Protein AF-A0A5B1BE35-F1 (afdb_monomer_lite)

Structure (mmCIF, N/CA/C/O backbone):
data_AF-A0A5B1BE35-F1
#
_entry.id   AF-A0A5B1BE35-F1
#
loop_
_atom_site.group_PDB
_atom_site.id
_atom_site.type_symbol
_atom_site.label_atom_id
_atom_site.label_alt_id
_atom_site.label_comp_id
_atom_site.label_asym_id
_atom_site.label_entity_id
_atom_site.label_seq_id
_atom_site.pdbx_PDB_ins_code
_atom_site.Cartn_x
_atom_site.Cartn_y
_atom_site.Cartn_z
_atom_site.occupancy
_atom_site.B_iso_or_equiv
_atom_site.auth_seq_id
_atom_site.auth_comp_id
_atom_site.auth_asym_id
_atom_site.auth_atom_id
_atom_site.pdbx_PDB_model_num
ATOM 1 N N . MET A 1 1 ? -0.270 14.679 -0.820 1.00 59.50 1 MET A N 1
ATOM 2 C CA . MET A 1 1 ? 0.701 13.800 -1.517 1.00 59.50 1 MET A CA 1
ATOM 3 C C . MET A 1 1 ? 1.145 14.350 -2.889 1.00 59.50 1 MET A C 1
ATOM 5 O O . MET A 1 1 ? 1.460 13.577 -3.777 1.00 59.50 1 MET A O 1
ATOM 9 N N . LYS A 1 2 ? 1.236 15.679 -3.092 1.00 48.91 2 LYS A N 1
ATOM 10 C CA . LYS A 1 2 ? 1.325 16.330 -4.426 1.00 48.91 2 LYS A CA 1
ATOM 11 C C . LYS A 1 2 ? 2.570 16.023 -5.299 1.00 48.91 2 LYS A C 1
ATOM 13 O O . LYS A 1 2 ? 2.622 16.522 -6.414 1.00 48.91 2 LYS A O 1
ATOM 18 N N . GLN A 1 3 ? 3.541 15.238 -4.826 1.00 68.06 3 GLN A N 1
ATOM 19 C CA . GLN A 1 3 ? 4.735 14.825 -5.590 1.00 68.06 3 GLN A CA 1
ATOM 20 C C . GLN A 1 3 ? 4.778 13.326 -5.930 1.00 68.06 3 GLN A C 1
ATOM 22 O O . GLN A 1 3 ? 5.727 12.880 -6.564 1.00 68.06 3 GLN A O 1
ATOM 27 N N . ILE A 1 4 ? 3.780 12.544 -5.516 1.00 87.81 4 ILE A N 1
ATOM 28 C CA . ILE A 1 4 ? 3.730 11.107 -5.790 1.00 87.81 4 ILE A CA 1
ATOM 29 C C . ILE A 1 4 ? 2.948 10.878 -7.087 1.00 87.81 4 ILE A C 1
ATOM 31 O O . ILE A 1 4 ? 1.877 11.455 -7.266 1.00 87.81 4 ILE A O 1
ATOM 35 N N . SER A 1 5 ? 3.477 10.041 -7.980 1.00 91.50 5 SER A N 1
ATOM 36 C CA . SER A 1 5 ? 2.880 9.744 -9.285 1.00 91.50 5 SER A CA 1
ATOM 37 C C . SER A 1 5 ? 2.866 8.248 -9.585 1.00 91.50 5 SER A C 1
ATOM 39 O O . SER A 1 5 ? 3.682 7.489 -9.068 1.00 91.50 5 SER A O 1
ATOM 41 N N . ASP A 1 6 ? 1.955 7.844 -10.464 1.00 96.44 6 ASP A N 1
ATOM 42 C CA . ASP A 1 6 ? 1.890 6.491 -11.018 1.00 96.44 6 ASP A CA 1
ATOM 43 C C . ASP A 1 6 ? 2.774 6.328 -12.267 1.00 96.44 6 ASP A C 1
ATOM 45 O O . ASP A 1 6 ? 3.239 7.316 -12.841 1.00 96.44 6 ASP A O 1
ATOM 49 N N . ASN A 1 7 ? 2.910 5.087 -12.750 1.00 96.69 7 ASN A N 1
ATOM 50 C CA . ASN A 1 7 ? 3.682 4.694 -13.938 1.00 96.69 7 ASN A CA 1
ATOM 51 C C . ASN A 1 7 ? 5.204 4.925 -13.817 1.00 96.69 7 ASN A C 1
ATOM 53 O O . ASN A 1 7 ? 5.849 5.373 -14.764 1.00 96.69 7 ASN A O 1
ATOM 57 N N . LEU A 1 8 ? 5.786 4.633 -12.652 1.00 95.69 8 LEU A N 1
ATOM 58 C CA . LEU A 1 8 ? 7.240 4.631 -12.467 1.00 95.69 8 LEU A CA 1
ATOM 59 C C . LEU A 1 8 ? 7.815 3.304 -12.974 1.00 95.69 8 LEU A C 1
ATOM 61 O O . LEU A 1 8 ? 7.408 2.257 -12.485 1.00 95.69 8 LEU A O 1
ATOM 65 N N . THR A 1 9 ? 8.746 3.322 -13.926 1.00 96.75 9 THR A N 1
ATOM 66 C CA . THR A 1 9 ? 9.328 2.090 -14.487 1.00 96.75 9 THR A CA 1
ATOM 67 C C . THR A 1 9 ? 10.739 1.852 -13.966 1.00 96.75 9 THR A C 1
ATOM 69 O O . THR A 1 9 ? 11.574 2.756 -14.001 1.00 96.75 9 THR A O 1
ATOM 72 N N . PHE A 1 10 ? 11.005 0.619 -13.542 1.00 96.44 10 PHE A N 1
ATOM 73 C CA . PHE A 1 10 ? 12.309 0.149 -13.078 1.00 96.44 10 PHE A CA 1
ATOM 74 C C . PHE A 1 10 ? 12.711 -1.090 -13.880 1.00 96.44 10 PHE A C 1
ATOM 76 O O . PHE A 1 10 ? 11.844 -1.872 -14.264 1.00 96.44 10 PHE A O 1
ATOM 83 N N . GLU A 1 11 ? 14.004 -1.247 -14.154 1.00 97.56 11 GLU A N 1
ATOM 84 C CA . GLU A 1 11 ? 14.571 -2.361 -14.926 1.00 97.56 11 GLU A CA 1
ATOM 85 C C . GLU A 1 11 ? 15.596 -3.103 -14.060 1.00 97.56 11 GLU A C 1
ATOM 87 O O . GLU A 1 11 ? 16.425 -2.458 -13.409 1.00 97.56 11 GLU A O 1
ATOM 92 N N . ASP A 1 12 ? 15.535 -4.435 -14.045 1.00 95.56 12 ASP A N 1
ATOM 93 C CA . ASP A 1 12 ? 16.553 -5.286 -13.433 1.00 95.56 12 ASP A CA 1
ATOM 94 C C . ASP A 1 12 ? 17.849 -5.191 -14.264 1.00 95.56 12 ASP A C 1
ATOM 96 O O . ASP A 1 12 ? 17.845 -5.470 -15.472 1.00 95.56 12 ASP A O 1
ATOM 100 N N . PRO A 1 13 ? 18.983 -4.813 -13.645 1.00 91.12 13 PRO A N 1
ATOM 101 C CA . PRO A 1 13 ? 20.246 -4.625 -14.353 1.00 91.12 13 PRO A CA 1
ATOM 102 C C . PRO A 1 13 ? 20.830 -5.912 -14.964 1.00 91.12 13 PRO A C 1
ATOM 104 O O . PRO A 1 13 ? 21.708 -5.821 -15.825 1.00 91.12 13 PRO A O 1
ATOM 107 N N . ASN A 1 14 ? 20.388 -7.097 -14.535 1.00 93.19 14 ASN A N 1
ATOM 108 C CA . ASN A 1 14 ? 20.962 -8.387 -14.919 1.00 93.19 14 ASN A CA 1
ATOM 109 C C . ASN A 1 14 ? 20.208 -9.063 -16.069 1.00 93.19 14 ASN A C 1
ATOM 111 O O . ASN A 1 14 ? 20.839 -9.599 -16.982 1.00 93.19 14 ASN A O 1
ATOM 115 N N . ASN A 1 15 ? 18.873 -9.067 -16.028 1.00 92.69 15 ASN A N 1
ATOM 116 C CA . ASN A 1 15 ? 18.031 -9.819 -16.970 1.00 92.69 15 ASN A CA 1
ATOM 117 C C . ASN A 1 15 ? 17.113 -8.927 -17.835 1.00 92.69 15 ASN A C 1
ATOM 119 O O . ASN A 1 15 ? 16.493 -9.439 -18.767 1.00 92.69 15 ASN A O 1
ATOM 123 N N . ARG A 1 16 ? 17.096 -7.603 -17.597 1.00 90.69 16 ARG A N 1
ATOM 124 C CA . ARG A 1 16 ? 16.248 -6.599 -18.273 1.00 90.69 16 ARG A CA 1
ATOM 125 C C . ARG A 1 16 ? 14.742 -6.756 -18.041 1.00 90.69 16 ARG A C 1
ATOM 127 O O . ARG A 1 16 ? 13.960 -6.160 -18.789 1.00 90.69 16 ARG A O 1
ATOM 134 N N . GLU A 1 17 ? 14.332 -7.528 -17.036 1.00 94.94 17 GLU A N 1
ATOM 135 C CA . GLU A 1 17 ? 12.947 -7.538 -16.561 1.00 94.94 17 GLU A CA 1
ATOM 136 C C . GLU A 1 17 ? 12.556 -6.139 -16.098 1.00 94.94 17 GLU A C 1
ATOM 138 O O . GLU A 1 17 ? 13.385 -5.370 -15.604 1.00 94.94 17 GLU A O 1
ATOM 143 N N . LYS A 1 18 ? 11.288 -5.780 -16.288 1.00 96.44 18 LYS A N 1
ATOM 144 C CA . LYS A 1 18 ? 10.790 -4.458 -15.921 1.00 96.44 18 LYS A CA 1
ATOM 145 C C . LYS A 1 18 ? 9.603 -4.571 -15.001 1.00 96.44 18 LYS A C 1
ATOM 147 O O . LYS A 1 18 ? 8.800 -5.487 -15.102 1.00 96.44 18 LYS A O 1
ATOM 152 N N . VAL A 1 19 ? 9.458 -3.573 -14.144 1.00 96.94 19 VAL A N 1
ATOM 153 C CA . VAL A 1 19 ? 8.262 -3.394 -13.330 1.00 96.94 19 VAL A CA 1
ATOM 154 C C . VAL A 1 19 ? 7.781 -1.960 -13.454 1.00 96.94 19 VAL A C 1
ATOM 156 O O . VAL A 1 19 ? 8.556 -1.006 -13.346 1.00 96.94 19 VAL A O 1
ATOM 159 N N . THR A 1 20 ? 6.486 -1.805 -13.706 1.00 97.56 20 THR A N 1
ATOM 160 C CA . THR A 1 20 ? 5.798 -0.522 -13.588 1.00 97.56 20 THR A CA 1
ATOM 161 C C . THR A 1 20 ? 5.164 -0.445 -12.213 1.00 97.56 20 THR A C 1
ATOM 163 O O . THR A 1 20 ? 4.340 -1.284 -11.876 1.00 97.56 20 THR A O 1
ATOM 166 N N . PHE A 1 21 ? 5.512 0.575 -11.433 1.00 97.56 21 PHE A N 1
ATOM 167 C CA . PHE A 1 21 ? 4.966 0.830 -10.110 1.00 97.56 21 PHE A CA 1
ATOM 168 C C . PHE A 1 21 ? 4.063 2.066 -10.112 1.00 97.56 21 PHE A C 1
ATOM 170 O O . PHE A 1 21 ? 4.469 3.187 -10.439 1.00 97.56 21 PHE A O 1
ATOM 177 N N . ASN A 1 22 ? 2.814 1.859 -9.718 1.00 97.44 22 ASN A N 1
ATOM 178 C CA . ASN A 1 22 ? 1.797 2.881 -9.538 1.00 97.44 22 ASN A CA 1
ATOM 179 C C . ASN A 1 22 ? 1.810 3.349 -8.077 1.00 97.44 22 ASN A C 1
ATOM 181 O O . ASN A 1 22 ? 0.953 2.980 -7.275 1.00 97.44 22 ASN A O 1
ATOM 185 N N . LYS A 1 23 ? 2.829 4.145 -7.719 1.00 96.44 23 LYS A N 1
ATOM 186 C CA . LYS A 1 23 ? 3.084 4.573 -6.334 1.00 96.44 23 LYS A CA 1
ATOM 187 C C . LYS A 1 23 ? 1.910 5.324 -5.709 1.00 96.44 23 LYS A C 1
ATOM 189 O O . LYS A 1 23 ? 1.634 5.131 -4.527 1.00 96.44 23 LYS A O 1
ATOM 194 N N . TYR A 1 24 ? 1.260 6.208 -6.465 1.00 96.69 24 TYR A N 1
ATOM 195 C CA . TYR A 1 24 ? 0.121 6.967 -5.951 1.00 96.69 24 TYR A CA 1
ATOM 196 C C . TYR A 1 24 ? -1.042 6.024 -5.649 1.00 96.69 24 TYR A C 1
ATOM 198 O O . TYR A 1 24 ? -1.588 6.067 -4.551 1.00 96.69 24 TYR A O 1
ATOM 206 N N . THR A 1 25 ? -1.344 5.120 -6.582 1.00 97.62 25 THR A N 1
ATOM 207 C CA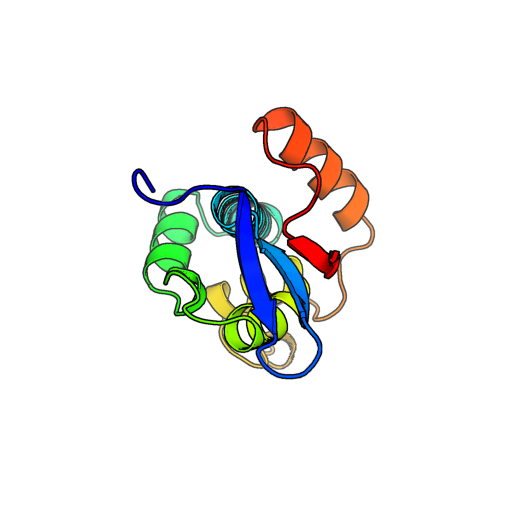 . THR A 1 25 ? -2.362 4.081 -6.400 1.00 97.62 25 THR A CA 1
ATOM 208 C C . THR A 1 25 ? -2.062 3.202 -5.184 1.00 97.62 25 THR A C 1
ATOM 210 O O . THR A 1 25 ? -2.927 3.058 -4.326 1.00 97.62 25 THR A O 1
ATOM 213 N N . PHE A 1 26 ? -0.831 2.701 -5.055 1.00 97.94 26 PHE A N 1
ATOM 214 C CA . PHE A 1 26 ? -0.394 1.888 -3.917 1.00 97.94 26 PHE A CA 1
ATOM 215 C C . PHE A 1 26 ? -0.637 2.599 -2.579 1.00 97.94 26 PHE A C 1
ATOM 217 O O . PHE A 1 26 ? -1.304 2.061 -1.701 1.00 97.94 26 PHE A O 1
ATOM 224 N N . LEU A 1 27 ? -0.163 3.842 -2.427 1.00 97.56 27 LEU A N 1
ATOM 225 C CA . LEU A 1 27 ? -0.328 4.593 -1.177 1.00 97.56 27 LEU A CA 1
ATOM 226 C C . LEU A 1 27 ? -1.792 4.932 -0.864 1.00 97.56 27 LEU A C 1
ATOM 228 O O . LEU A 1 27 ? -2.177 4.950 0.304 1.00 97.56 27 LEU A O 1
ATOM 232 N N . GLU A 1 28 ? -2.618 5.191 -1.878 1.00 97.81 28 GLU A N 1
ATOM 233 C CA . GLU A 1 28 ? -4.053 5.405 -1.679 1.00 97.81 28 GLU A CA 1
ATOM 234 C C . GLU A 1 28 ? -4.767 4.123 -1.234 1.00 97.81 28 GLU A C 1
ATOM 236 O O . GLU A 1 28 ? -5.628 4.199 -0.359 1.00 97.81 28 GLU A O 1
ATOM 241 N N . ILE A 1 29 ? -4.388 2.954 -1.765 1.00 98.19 29 ILE A N 1
ATOM 242 C CA . ILE A 1 29 ? -4.918 1.665 -1.297 1.00 98.19 29 ILE A CA 1
ATOM 243 C C . ILE A 1 29 ? -4.496 1.423 0.154 1.00 98.19 29 ILE A C 1
ATOM 245 O O . ILE A 1 29 ? -5.363 1.116 0.970 1.00 98.19 29 ILE A O 1
ATOM 249 N N . LEU A 1 30 ? -3.228 1.674 0.519 1.00 98.38 30 LEU A N 1
ATOM 250 C CA . LEU A 1 30 ? -2.793 1.563 1.918 1.00 98.38 30 LEU A CA 1
ATOM 251 C C . LEU A 1 30 ? -3.648 2.435 2.847 1.00 98.38 30 LEU A C 1
ATOM 253 O O . LEU A 1 30 ? -4.131 1.992 3.888 1.00 98.38 30 LEU A O 1
ATOM 257 N N . LYS A 1 31 ? -3.891 3.685 2.439 1.00 98.31 31 LYS A N 1
ATOM 258 C CA . LYS A 1 31 ? -4.727 4.626 3.195 1.00 98.31 31 LYS A CA 1
ATOM 259 C C . LYS A 1 31 ? -6.151 4.101 3.338 1.00 98.31 31 LYS A C 1
ATOM 261 O O . LYS A 1 31 ? -6.716 4.152 4.427 1.00 98.31 31 LYS A O 1
ATOM 266 N N . GLY A 1 32 ? -6.720 3.595 2.245 1.00 98.06 32 GLY A N 1
ATOM 267 C CA . GLY A 1 32 ? -8.034 2.968 2.228 1.00 98.06 32 GLY A CA 1
ATOM 268 C C . GLY A 1 32 ? -8.126 1.804 3.210 1.00 98.06 32 GLY A C 1
ATOM 269 O O . GLY A 1 32 ? -9.067 1.762 3.995 1.00 98.06 32 GLY A O 1
ATOM 270 N N . CYS A 1 33 ? -7.141 0.907 3.208 1.00 98.25 33 CYS A N 1
ATOM 271 C CA . CYS A 1 33 ? -7.096 -0.253 4.092 1.00 98.25 33 CYS A CA 1
ATOM 272 C C . CYS A 1 33 ? -7.031 0.156 5.563 1.00 98.25 33 CYS A C 1
ATOM 274 O O . CYS A 1 33 ? -7.770 -0.390 6.379 1.00 98.25 33 CYS A O 1
ATOM 276 N N . ILE A 1 34 ? -6.183 1.135 5.904 1.00 98.38 34 ILE A N 1
ATOM 277 C CA . ILE A 1 34 ? -6.090 1.647 7.276 1.00 98.38 34 ILE A CA 1
ATOM 278 C C . ILE A 1 34 ? -7.457 2.170 7.736 1.00 98.38 34 ILE A C 1
ATOM 280 O O . ILE A 1 34 ? -7.917 1.797 8.808 1.00 98.38 34 ILE A O 1
ATOM 284 N N . ILE A 1 35 ? -8.135 2.978 6.923 1.00 98.19 35 ILE A N 1
ATOM 285 C CA . ILE A 1 35 ? -9.444 3.550 7.282 1.00 98.19 35 ILE A CA 1
ATOM 286 C C . ILE A 1 35 ? -10.542 2.474 7.336 1.00 98.19 35 ILE A C 1
ATOM 288 O O . ILE A 1 35 ? -11.458 2.565 8.144 1.00 98.19 35 ILE A O 1
ATOM 292 N N . ASN A 1 36 ? -10.492 1.474 6.453 1.00 97.50 36 ASN A N 1
ATOM 293 C CA . ASN A 1 36 ? -11.558 0.479 6.324 1.00 97.50 36 ASN A CA 1
ATOM 294 C C . ASN A 1 36 ? -11.494 -0.620 7.389 1.00 97.50 36 ASN A C 1
ATOM 296 O O . ASN A 1 36 ? -12.533 -1.087 7.844 1.00 97.50 36 ASN A O 1
ATOM 300 N N . TYR A 1 37 ? -10.287 -1.048 7.763 1.00 96.62 37 TYR A N 1
ATOM 301 C CA . TYR A 1 37 ? -10.076 -2.199 8.646 1.00 96.62 37 TYR A CA 1
ATOM 302 C C . TYR A 1 37 ? -9.595 -1.812 10.046 1.00 96.62 37 TYR A C 1
ATOM 304 O O . TYR A 1 37 ? -9.325 -2.686 10.864 1.00 96.62 37 TYR A O 1
ATOM 312 N N . THR A 1 38 ? -9.476 -0.518 10.342 1.00 95.56 38 THR A N 1
ATOM 313 C CA . THR A 1 38 ? -9.086 -0.031 11.668 1.00 95.56 38 THR A CA 1
ATOM 314 C C . THR A 1 38 ? -9.993 1.108 12.117 1.00 95.56 38 THR A C 1
ATOM 316 O O . THR A 1 38 ? -10.741 1.663 11.321 1.00 95.56 38 THR A O 1
ATOM 319 N N . ASP A 1 39 ? -9.891 1.499 13.387 1.00 94.50 39 ASP A N 1
ATOM 320 C CA . ASP A 1 39 ? -10.636 2.640 13.937 1.00 94.50 39 ASP A CA 1
ATOM 321 C C . ASP A 1 39 ? -9.985 4.006 13.627 1.00 94.50 39 ASP A C 1
ATOM 323 O O . ASP A 1 39 ? -10.382 5.019 14.201 1.00 94.50 39 ASP A O 1
ATOM 327 N N . LYS A 1 40 ? -8.955 4.040 12.767 1.00 96.81 40 LYS A N 1
ATOM 328 C CA . LYS A 1 40 ? -8.203 5.260 12.449 1.00 96.81 40 LYS A CA 1
ATOM 329 C C . LYS A 1 40 ? -8.940 6.129 11.443 1.00 96.81 40 LYS A C 1
ATOM 331 O O . LYS A 1 40 ? -9.473 5.640 10.445 1.00 96.81 40 LYS A O 1
ATOM 336 N N . ASP A 1 41 ? -8.898 7.435 11.666 1.00 97.81 41 ASP A N 1
ATOM 337 C CA . ASP A 1 41 ? -9.469 8.394 10.733 1.00 97.81 41 ASP A CA 1
ATOM 338 C C . ASP A 1 41 ? -8.547 8.690 9.533 1.00 97.81 41 ASP A C 1
ATOM 340 O O . ASP A 1 41 ? -7.430 8.182 9.394 1.00 97.81 41 ASP A O 1
ATOM 344 N N . ILE A 1 42 ? -9.042 9.523 8.614 1.00 96.69 42 ILE A N 1
ATOM 345 C CA . ILE A 1 42 ? -8.305 9.898 7.404 1.00 96.69 42 ILE A CA 1
ATOM 346 C C . ILE A 1 42 ? -7.004 10.659 7.700 1.00 96.69 42 ILE A C 1
ATOM 348 O O . ILE A 1 42 ? -6.032 10.496 6.962 1.00 96.69 42 ILE A O 1
ATOM 352 N N . PHE A 1 43 ? -6.968 11.483 8.748 1.00 97.31 43 PHE A N 1
ATOM 353 C CA . PHE A 1 43 ? -5.791 12.270 9.104 1.00 97.31 43 PHE A CA 1
ATOM 354 C C . PHE A 1 43 ? -4.720 11.379 9.728 1.00 97.31 43 PHE A C 1
ATOM 356 O O . PHE A 1 43 ? -3.561 11.458 9.320 1.00 97.31 43 PHE A O 1
ATOM 363 N N . GLU A 1 44 ? -5.117 10.480 10.630 1.00 98.12 44 GLU A N 1
ATOM 364 C CA . GLU A 1 44 ? -4.233 9.476 11.222 1.00 98.12 44 GLU A CA 1
ATOM 365 C C . GLU A 1 44 ? -3.644 8.556 10.147 1.00 98.12 44 GLU A C 1
ATOM 367 O O . GLU A 1 44 ? -2.431 8.339 10.105 1.00 98.12 44 GLU A O 1
ATOM 372 N N . ALA A 1 45 ? -4.476 8.055 9.227 1.00 98.12 45 ALA A N 1
ATOM 373 C CA . ALA A 1 45 ? -4.023 7.203 8.129 1.00 98.12 45 ALA A CA 1
ATOM 374 C C . ALA A 1 45 ? -3.018 7.925 7.217 1.00 98.12 45 ALA A C 1
ATOM 376 O O . ALA A 1 45 ? -1.987 7.362 6.843 1.00 98.12 45 ALA A O 1
ATOM 377 N N . GLU A 1 46 ? -3.284 9.189 6.874 1.00 96.81 46 GLU A N 1
ATOM 378 C CA . GLU A 1 46 ? -2.351 9.989 6.085 1.00 96.81 46 GLU A CA 1
ATOM 379 C C . GLU A 1 46 ? -1.020 10.235 6.798 1.00 96.81 46 GLU A C 1
ATOM 381 O O . GLU A 1 46 ? 0.028 10.222 6.147 1.00 96.81 46 GLU A O 1
ATOM 386 N N . GLU A 1 47 ? -1.046 10.517 8.099 1.00 97.69 47 GLU A N 1
ATOM 387 C CA . GLU A 1 47 ? 0.159 10.757 8.890 1.00 97.69 47 GLU A CA 1
ATOM 388 C C . GLU A 1 47 ? 1.012 9.491 9.002 1.00 97.69 47 GLU A C 1
ATOM 390 O O . GLU A 1 47 ? 2.213 9.531 8.729 1.00 97.69 47 GLU A O 1
ATOM 395 N N . LEU A 1 48 ? 0.386 8.352 9.300 1.00 98.19 48 LEU A N 1
ATOM 396 C CA . LEU A 1 48 ? 1.063 7.059 9.365 1.00 98.19 48 LEU A CA 1
ATOM 397 C C . LEU A 1 48 ? 1.738 6.699 8.044 1.00 98.19 48 LEU A C 1
ATOM 399 O O . LEU A 1 48 ? 2.898 6.290 8.033 1.00 98.19 48 LEU A O 1
ATOM 403 N N . ILE A 1 49 ? 1.049 6.913 6.921 1.00 97.25 49 ILE A N 1
ATOM 404 C CA . ILE A 1 49 ? 1.629 6.666 5.602 1.00 97.25 49 ILE A CA 1
ATOM 405 C C . ILE A 1 49 ? 2.811 7.588 5.349 1.00 97.25 49 ILE A C 1
ATOM 407 O O . ILE A 1 49 ? 3.861 7.090 4.958 1.00 97.25 49 ILE A O 1
ATOM 411 N N . LYS A 1 50 ? 2.682 8.898 5.598 1.00 95.75 50 LYS A N 1
ATOM 412 C CA . LYS A 1 50 ? 3.773 9.872 5.398 1.00 95.75 50 LYS A CA 1
ATOM 413 C C . LYS A 1 50 ? 5.010 9.548 6.239 1.00 95.75 50 LYS A C 1
ATOM 415 O O . LYS A 1 50 ? 6.122 9.796 5.781 1.00 95.75 50 LYS A O 1
ATOM 420 N N . ASN A 1 51 ? 4.811 8.989 7.430 1.00 96.31 51 ASN A N 1
ATOM 421 C CA . ASN A 1 51 ? 5.882 8.604 8.348 1.00 96.31 51 ASN A CA 1
ATOM 422 C C . ASN A 1 51 ? 6.428 7.188 8.091 1.00 96.31 51 ASN A C 1
ATOM 424 O O . ASN A 1 51 ? 7.448 6.811 8.668 1.00 96.31 51 ASN A O 1
ATOM 428 N N . SER A 1 52 ? 5.783 6.398 7.228 1.00 95.31 52 SER A N 1
ATOM 429 C CA . SER A 1 52 ? 6.245 5.057 6.869 1.00 95.31 52 SER A CA 1
ATOM 430 C C . SER A 1 52 ? 7.424 5.099 5.894 1.00 95.31 52 SER A C 1
ATOM 432 O O . SER A 1 52 ? 7.525 5.977 5.032 1.00 95.31 52 SER A O 1
ATOM 434 N N . TYR A 1 53 ? 8.291 4.086 5.950 1.00 92.25 53 TYR A N 1
ATOM 435 C CA . TYR A 1 53 ? 9.357 3.923 4.955 1.00 92.25 53 TYR A CA 1
ATOM 436 C C . TYR A 1 53 ? 8.787 3.714 3.538 1.00 92.25 53 TYR A C 1
ATOM 438 O O . TYR A 1 53 ? 9.400 4.128 2.551 1.00 92.25 53 TYR A O 1
ATOM 446 N N . LEU A 1 54 ? 7.568 3.168 3.449 1.00 94.75 54 LEU A N 1
ATOM 447 C CA . LEU A 1 54 ? 6.809 2.995 2.216 1.00 94.75 54 LEU A CA 1
ATOM 448 C C . LEU A 1 54 ? 6.372 4.319 1.587 1.00 94.75 54 LEU A C 1
ATOM 450 O O . LEU A 1 54 ? 5.918 4.294 0.451 1.00 94.75 54 LEU A O 1
ATOM 454 N N . PHE A 1 55 ? 6.532 5.481 2.226 1.00 94.62 55 PHE A N 1
ATOM 455 C CA . PHE A 1 55 ? 6.269 6.768 1.572 1.00 94.62 55 PHE A CA 1
ATOM 456 C C . PHE A 1 55 ? 7.332 7.139 0.533 1.00 94.62 55 PHE A C 1
ATOM 458 O O . PHE A 1 55 ? 7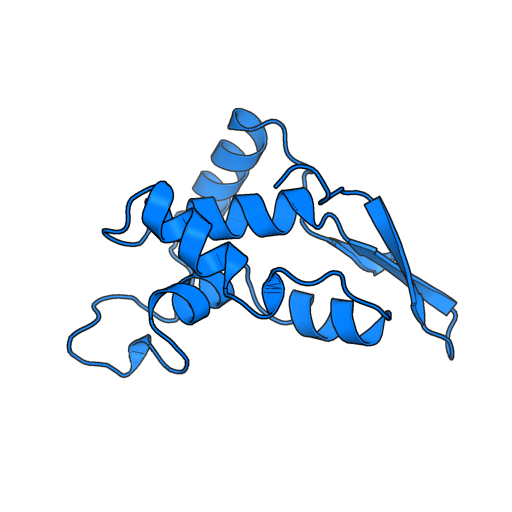.031 7.773 -0.481 1.00 94.62 55 PHE A O 1
ATOM 465 N N . SER A 1 56 ? 8.578 6.729 0.773 1.00 92.00 56 SER A N 1
ATOM 466 C CA . SER A 1 56 ? 9.722 7.106 -0.056 1.00 92.00 56 SER A CA 1
ATOM 467 C C . SER A 1 56 ? 9.606 6.536 -1.470 1.00 92.00 56 SER A C 1
ATOM 469 O O . SER A 1 56 ? 9.051 5.452 -1.687 1.00 92.00 56 SER A O 1
ATOM 471 N N . LEU A 1 57 ? 10.128 7.268 -2.456 1.00 90.62 57 LEU A N 1
ATOM 472 C CA . LEU A 1 57 ? 10.221 6.752 -3.820 1.00 90.62 57 LEU A CA 1
ATOM 473 C C . LEU A 1 57 ? 11.231 5.591 -3.865 1.00 90.62 57 LEU A C 1
ATOM 475 O O . LEU A 1 57 ? 12.340 5.758 -3.345 1.00 90.62 57 LEU A O 1
ATOM 479 N N . PRO A 1 58 ? 10.875 4.445 -4.477 1.00 93.12 58 PRO A N 1
ATOM 480 C CA . PRO A 1 58 ? 11.845 3.389 -4.735 1.00 93.12 58 PRO A CA 1
ATOM 481 C C . PRO A 1 58 ? 12.934 3.906 -5.679 1.00 93.12 58 PRO A C 1
ATOM 483 O O . PRO A 1 58 ? 12.681 4.769 -6.52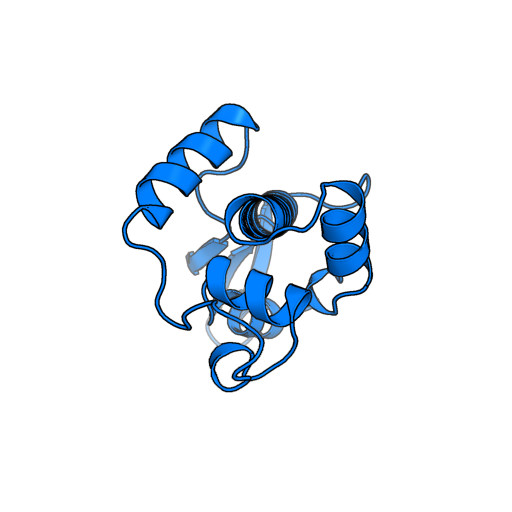5 1.00 93.12 58 PRO A O 1
ATOM 486 N N . LYS A 1 59 ? 14.157 3.406 -5.509 1.00 93.62 59 LYS A N 1
ATOM 487 C CA . LYS A 1 59 ? 15.338 3.831 -6.273 1.00 93.62 59 LYS A CA 1
ATOM 488 C C . LYS A 1 59 ? 15.772 2.785 -7.294 1.00 93.62 59 LYS A C 1
ATOM 490 O O . LYS A 1 59 ? 16.568 3.102 -8.173 1.00 93.62 59 LYS A O 1
ATOM 495 N N . SER A 1 60 ? 15.273 1.560 -7.171 1.00 95.75 60 SER A N 1
ATOM 496 C CA . SER A 1 60 ? 15.700 0.404 -7.954 1.00 95.75 60 SER A CA 1
ATOM 497 C C . SER A 1 60 ? 14.560 -0.592 -8.180 1.00 95.75 60 SER A C 1
ATOM 499 O O . SER A 1 60 ? 13.513 -0.507 -7.539 1.00 95.75 60 SER A O 1
ATOM 501 N N . TYR A 1 61 ? 14.786 -1.539 -9.093 1.00 96.06 61 TYR A N 1
ATOM 502 C CA . TYR A 1 61 ? 13.914 -2.696 -9.302 1.00 96.06 61 TYR A CA 1
ATOM 503 C C . TYR A 1 61 ? 13.745 -3.509 -8.010 1.00 96.06 61 TYR A C 1
ATOM 505 O O . TYR A 1 61 ? 12.616 -3.780 -7.609 1.00 96.06 61 TYR A O 1
ATOM 513 N N . ASP A 1 62 ? 14.845 -3.782 -7.300 1.00 95.38 62 ASP A N 1
ATOM 514 C CA . ASP A 1 62 ? 14.842 -4.542 -6.043 1.00 95.38 62 ASP A CA 1
ATOM 515 C C . ASP A 1 62 ? 14.000 -3.873 -4.948 1.00 95.38 62 ASP A C 1
ATOM 517 O O . ASP A 1 62 ? 13.287 -4.557 -4.214 1.00 95.38 62 ASP A O 1
ATOM 521 N N . ASP A 1 63 ? 14.011 -2.535 -4.866 1.00 95.56 63 ASP A N 1
ATOM 522 C CA . ASP A 1 63 ? 13.134 -1.811 -3.936 1.00 95.56 63 ASP A CA 1
ATOM 523 C C . ASP A 1 63 ? 11.654 -2.065 -4.255 1.00 95.56 63 ASP A C 1
ATOM 525 O O . ASP A 1 63 ? 10.838 -2.219 -3.347 1.00 95.56 63 ASP A O 1
ATOM 529 N N . VAL A 1 64 ? 11.286 -2.101 -5.541 1.00 96.00 64 VAL A N 1
ATOM 530 C CA . VAL A 1 64 ? 9.905 -2.384 -5.956 1.00 96.00 64 VAL A CA 1
ATOM 531 C C . VAL A 1 64 ? 9.551 -3.838 -5.672 1.00 96.00 64 VAL A C 1
ATOM 533 O O . VAL A 1 64 ? 8.474 -4.088 -5.139 1.00 96.00 64 VAL A O 1
ATOM 536 N N . VAL A 1 65 ? 10.446 -4.789 -5.945 1.00 94.69 65 VAL A N 1
ATOM 537 C CA . VAL A 1 65 ? 10.241 -6.205 -5.599 1.00 94.69 65 VAL A CA 1
ATOM 538 C C . VAL A 1 65 ? 10.007 -6.361 -4.096 1.00 94.69 65 VAL A C 1
ATOM 540 O O . VAL A 1 65 ? 9.045 -7.008 -3.692 1.00 94.69 65 VAL A O 1
ATOM 543 N N . PHE A 1 66 ? 10.812 -5.701 -3.259 1.00 94.62 66 PHE A N 1
ATOM 544 C CA . PHE A 1 66 ? 10.635 -5.718 -1.806 1.00 94.62 66 PHE A CA 1
ATOM 545 C C . PHE A 1 66 ? 9.274 -5.155 -1.375 1.00 94.62 66 PHE A C 1
ATOM 547 O O . PHE A 1 66 ? 8.577 -5.764 -0.568 1.00 94.62 66 PHE A O 1
ATOM 554 N N . ILE A 1 67 ? 8.872 -4.006 -1.928 1.00 95.06 67 ILE A N 1
ATOM 555 C CA . ILE A 1 67 ? 7.586 -3.370 -1.606 1.00 95.06 67 ILE A CA 1
ATOM 556 C C . ILE A 1 67 ? 6.406 -4.236 -2.067 1.00 95.06 67 ILE A C 1
ATOM 558 O O . ILE A 1 67 ? 5.391 -4.303 -1.382 1.00 95.06 67 ILE A O 1
ATOM 562 N N . THR A 1 68 ? 6.517 -4.880 -3.225 1.00 92.56 68 THR A N 1
ATOM 563 C CA . THR A 1 68 ? 5.411 -5.608 -3.872 1.00 92.56 68 THR A CA 1
ATOM 564 C C . THR A 1 68 ? 5.316 -7.077 -3.465 1.00 92.56 68 THR A C 1
ATOM 566 O O . THR A 1 68 ? 4.351 -7.744 -3.828 1.00 92.56 68 THR A O 1
ATOM 569 N N . HIS A 1 69 ? 6.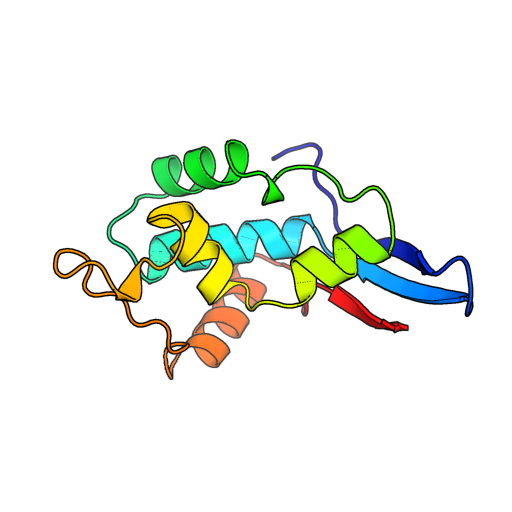281 -7.571 -2.684 1.00 92.94 69 HIS A N 1
ATOM 570 C CA . HIS A 1 69 ? 6.293 -8.930 -2.139 1.00 92.94 69 HIS A CA 1
ATOM 571 C C . HIS A 1 69 ? 5.126 -9.207 -1.178 1.00 92.94 69 HIS A C 1
ATOM 573 O O . HIS A 1 69 ? 4.729 -10.355 -1.004 1.00 92.94 69 HIS A O 1
ATOM 579 N N . GLU A 1 70 ? 4.591 -8.168 -0.541 1.00 93.75 70 GLU A N 1
ATOM 580 C CA . GLU A 1 70 ? 3.533 -8.280 0.456 1.00 93.75 70 GLU A CA 1
ATOM 581 C C . GLU A 1 70 ? 2.287 -7.500 0.019 1.00 93.75 70 GLU A C 1
ATOM 583 O O . GLU A 1 70 ? 2.378 -6.490 -0.686 1.00 93.75 70 GLU A O 1
ATOM 588 N N . HIS A 1 71 ? 1.115 -7.973 0.441 1.00 94.69 71 HIS A N 1
ATOM 589 C CA . HIS A 1 71 ? -0.158 -7.372 0.065 1.00 94.69 71 HIS A CA 1
ATOM 590 C C . HIS A 1 71 ? -0.344 -5.997 0.723 1.00 94.69 71 HIS A C 1
ATOM 592 O O . HIS A 1 71 ? 0.002 -5.779 1.886 1.00 94.69 71 HIS A O 1
ATOM 598 N N . GLU A 1 72 ? -0.994 -5.068 0.023 1.00 97.31 72 GLU A N 1
ATOM 599 C CA . GLU A 1 72 ? -1.366 -3.751 0.542 1.00 97.31 72 GLU A CA 1
ATOM 600 C C . GLU A 1 72 ? -2.127 -3.822 1.874 1.00 97.31 72 GLU A C 1
ATOM 602 O O . GLU A 1 72 ? -1.878 -2.998 2.755 1.00 97.31 72 GLU A O 1
ATOM 607 N N . TYR A 1 73 ? -3.014 -4.807 2.070 1.00 97.94 73 TYR A N 1
ATOM 608 C CA . TYR A 1 73 ? -3.671 -5.032 3.363 1.00 97.94 73 TYR A CA 1
ATOM 609 C C . TYR A 1 73 ? -2.647 -5.218 4.492 1.00 97.94 73 TYR A C 1
ATOM 611 O O . TYR A 1 73 ? -2.692 -4.518 5.505 1.00 97.94 73 TYR A O 1
ATOM 619 N N . HIS A 1 74 ? -1.681 -6.111 4.296 1.00 97.12 74 HIS A N 1
ATOM 620 C CA . HIS A 1 74 ? -0.657 -6.407 5.288 1.00 97.12 74 HIS A CA 1
ATOM 621 C C . HIS A 1 74 ? 0.230 -5.206 5.573 1.00 97.12 74 HIS A C 1
ATOM 623 O O . HIS A 1 74 ? 0.417 -4.856 6.741 1.00 97.12 74 HIS A O 1
ATOM 629 N N . TRP A 1 75 ? 0.703 -4.520 4.531 1.00 97.62 75 TRP A N 1
ATOM 630 C CA . TRP A 1 75 ? 1.479 -3.297 4.712 1.00 97.62 75 TRP A CA 1
ATOM 631 C C . TRP A 1 75 ? 0.725 -2.234 5.494 1.00 97.62 75 TRP A C 1
ATOM 633 O O . TRP A 1 75 ? 1.297 -1.571 6.357 1.00 97.62 75 TRP A O 1
ATOM 643 N N . SER A 1 76 ? -0.573 -2.108 5.242 1.00 98.12 76 SER A N 1
ATOM 644 C CA . SER A 1 76 ? -1.436 -1.170 5.956 1.00 98.12 76 SER A CA 1
ATOM 645 C C . SER A 1 76 ? -1.502 -1.482 7.444 1.00 98.12 76 SER A C 1
ATOM 647 O O . SER A 1 76 ? -1.405 -0.575 8.268 1.00 98.12 76 SER A O 1
ATOM 649 N N . MET A 1 77 ? -1.620 -2.761 7.802 1.00 98.06 77 MET A N 1
ATOM 650 C CA . MET A 1 77 ? -1.673 -3.176 9.201 1.00 98.06 77 MET A CA 1
ATOM 651 C C . MET A 1 77 ? -0.310 -3.058 9.894 1.00 98.06 77 MET A C 1
ATOM 653 O O . MET A 1 77 ? -0.255 -2.603 11.037 1.00 98.06 77 MET A O 1
ATOM 657 N N . VAL A 1 78 ? 0.794 -3.351 9.196 1.00 97.31 78 VAL A N 1
ATOM 658 C CA . VAL A 1 78 ? 2.158 -3.102 9.698 1.00 97.31 78 VAL A CA 1
ATOM 659 C C . VAL A 1 78 ? 2.386 -1.611 9.946 1.00 97.31 78 VAL A C 1
ATOM 661 O O . VAL A 1 78 ? 2.902 -1.233 10.994 1.00 97.31 78 VAL A O 1
ATOM 664 N N . ILE A 1 79 ? 1.944 -0.738 9.039 1.00 97.56 79 ILE A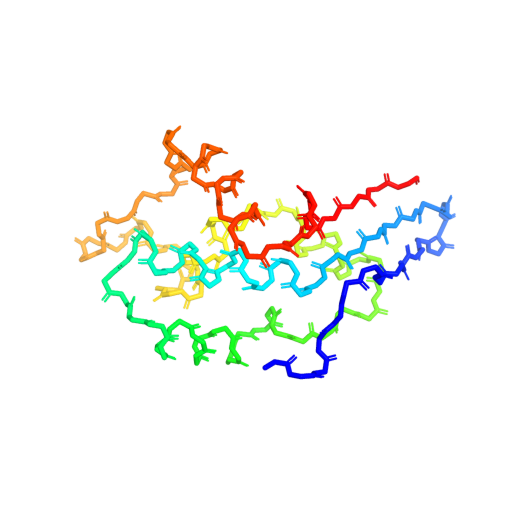 N 1
ATOM 665 C CA . ILE A 1 79 ? 2.000 0.716 9.242 1.00 97.56 79 ILE A CA 1
ATOM 666 C C . ILE A 1 79 ? 1.151 1.132 10.454 1.00 97.56 79 ILE A C 1
ATOM 668 O O . ILE A 1 79 ? 1.576 1.958 11.259 1.00 97.56 79 ILE A O 1
ATOM 672 N N . ALA A 1 80 ? -0.054 0.576 10.589 1.00 97.62 80 ALA A N 1
ATOM 673 C CA . ALA A 1 80 ? -1.016 0.990 11.603 1.00 97.62 80 ALA A CA 1
ATOM 674 C C . ALA A 1 80 ? -0.696 0.494 13.021 1.00 97.62 80 ALA A C 1
ATOM 676 O O . ALA A 1 80 ? -1.143 1.121 13.989 1.00 97.62 80 ALA A O 1
ATOM 677 N N . TYR A 1 81 ? 0.007 -0.633 13.144 1.00 97.00 81 TYR A N 1
ATOM 678 C CA . TYR A 1 81 ? 0.162 -1.357 14.407 1.00 97.00 81 TYR A CA 1
ATOM 679 C C . TYR A 1 81 ? 1.566 -1.921 14.666 1.00 97.00 81 TYR A C 1
ATOM 681 O O . TYR A 1 81 ? 1.834 -2.378 15.778 1.00 97.00 81 TYR A O 1
ATOM 689 N N . GLY A 1 82 ? 2.463 -1.851 13.684 1.00 95.75 82 GLY A N 1
ATOM 690 C CA . GLY A 1 82 ? 3.808 -2.412 13.742 1.00 95.75 82 GLY A CA 1
ATOM 691 C C . GLY A 1 82 ? 3.896 -3.858 13.250 1.00 95.75 82 GLY A C 1
ATOM 692 O O . GLY A 1 82 ? 2.902 -4.516 12.940 1.00 95.75 82 GLY A O 1
ATOM 693 N N . GLU A 1 83 ? 5.130 -4.349 13.185 1.00 94.81 83 GLU A N 1
ATOM 694 C CA . GLU A 1 83 ? 5.442 -5.738 12.842 1.00 94.81 83 GLU A CA 1
ATOM 695 C C . GLU A 1 83 ? 4.755 -6.725 13.795 1.00 94.81 83 GLU A C 1
ATOM 697 O O . GLU A 1 83 ? 4.637 -6.470 14.996 1.00 94.81 83 GLU A O 1
ATOM 702 N N . ASN A 1 84 ? 4.344 -7.885 13.272 1.00 94.38 84 ASN A N 1
ATOM 703 C CA . ASN A 1 84 ? 3.658 -8.936 14.036 1.00 94.38 84 ASN A CA 1
ATOM 704 C C . ASN A 1 84 ? 2.387 -8.460 14.771 1.00 94.38 84 ASN A C 1
ATOM 706 O O . ASN A 1 84 ? 2.049 -8.988 15.833 1.00 94.38 84 ASN A O 1
ATOM 710 N N . TYR A 1 85 ? 1.662 -7.477 14.223 1.00 95.19 85 TYR A N 1
ATOM 711 C CA . TYR A 1 85 ? 0.469 -6.891 14.853 1.00 95.19 85 TYR A CA 1
ATOM 712 C C . TYR A 1 85 ? -0.568 -7.932 15.313 1.00 95.19 85 TYR A C 1
ATOM 714 O O . TYR A 1 85 ? -1.195 -7.754 16.356 1.00 95.19 85 TYR A O 1
ATOM 722 N N . TRP A 1 86 ? -0.709 -9.042 14.582 1.00 94.81 86 TRP A N 1
ATOM 723 C CA . TRP A 1 86 ? -1.659 -10.126 14.861 1.00 94.81 86 TRP A CA 1
ATOM 724 C C . TRP A 1 86 ? -1.306 -10.950 16.108 1.00 94.81 86 TRP A C 1
ATOM 726 O O . TRP A 1 86 ? -2.142 -11.689 16.623 1.00 94.81 86 TRP A O 1
ATOM 736 N N . GLN A 1 87 ? -0.076 -10.839 16.619 1.00 95.19 87 GLN A N 1
ATOM 737 C CA . GLN A 1 87 ? 0.350 -11.503 17.856 1.00 95.19 87 GLN A CA 1
ATOM 738 C C . GLN A 1 87 ? -0.010 -10.693 19.108 1.00 95.19 87 GLN A C 1
ATOM 740 O O . GLN A 1 87 ? 0.061 -11.202 20.230 1.00 95.19 87 GLN A O 1
ATOM 745 N N . ASN A 1 88 ? -0.389 -9.424 18.948 1.00 93.06 88 ASN A N 1
ATOM 746 C CA . ASN A 1 88 ? -0.745 -8.567 20.064 1.00 93.06 88 ASN A CA 1
ATOM 747 C C . ASN A 1 88 ? -2.204 -8.801 20.468 1.00 93.06 88 ASN A C 1
ATOM 749 O O . ASN A 1 88 ? -3.123 -8.390 19.771 1.00 93.06 88 ASN A O 1
ATOM 753 N N . SER A 1 89 ? -2.426 -9.372 21.652 1.00 91.94 89 SER A N 1
ATOM 754 C CA . SER A 1 89 ? -3.767 -9.690 22.168 1.00 91.94 89 SER A CA 1
ATOM 755 C C . SER A 1 89 ? -4.706 -8.486 22.340 1.00 91.94 89 SER A C 1
ATOM 757 O O . SER A 1 89 ? -5.910 -8.671 22.523 1.00 91.94 89 SER A O 1
ATOM 759 N N . LYS A 1 90 ? -4.187 -7.252 22.291 1.00 92.62 90 LYS A N 1
ATOM 760 C CA . LYS A 1 90 ? -4.994 -6.021 22.314 1.00 92.62 90 LYS A CA 1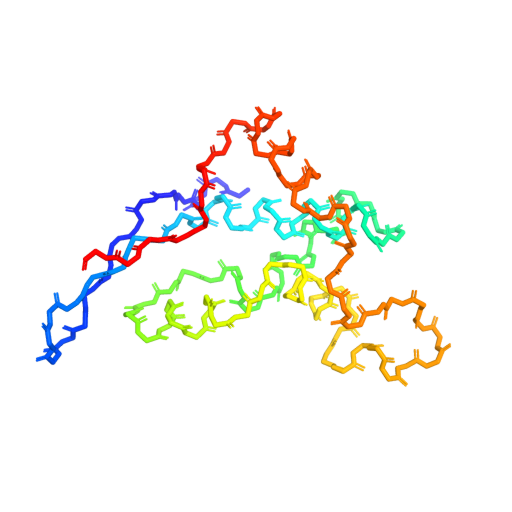
ATOM 761 C C . LYS A 1 90 ? -5.484 -5.598 20.927 1.00 92.62 90 LYS A C 1
ATOM 763 O O . LYS A 1 90 ? -6.402 -4.787 20.847 1.00 92.62 90 LYS A O 1
ATOM 768 N N . ILE A 1 91 ? -4.883 -6.119 19.859 1.00 90.81 91 ILE A N 1
ATOM 769 C CA . ILE A 1 91 ? -5.226 -5.821 18.470 1.00 90.81 91 ILE A CA 1
ATOM 770 C C . ILE A 1 91 ? -6.061 -6.986 17.938 1.00 90.81 91 ILE A C 1
ATOM 772 O O . ILE A 1 91 ? -5.619 -8.127 17.916 1.00 90.81 91 ILE A O 1
ATOM 776 N N . LYS A 1 92 ? -7.296 -6.703 17.519 1.00 90.56 92 LYS A N 1
ATOM 777 C CA . LYS A 1 92 ? -8.234 -7.711 16.995 1.00 90.56 92 LYS A CA 1
ATOM 778 C C . LYS A 1 92 ? -8.215 -7.773 15.465 1.00 90.56 92 LYS A C 1
ATOM 780 O O . LYS A 1 92 ? -9.266 -7.882 14.844 1.00 90.56 92 LYS A O 1
ATOM 785 N N . ILE A 1 93 ? -7.031 -7.651 14.873 1.00 94.19 93 ILE A N 1
ATOM 786 C CA . ILE A 1 93 ? -6.838 -7.661 13.422 1.00 94.19 93 ILE A CA 1
ATOM 787 C C . ILE A 1 93 ? -6.104 -8.939 13.036 1.00 94.19 93 ILE A C 1
ATOM 789 O O . ILE A 1 93 ? -5.066 -9.262 13.616 1.00 94.19 93 ILE A O 1
ATOM 793 N N . SER A 1 94 ? -6.666 -9.661 12.068 1.00 93.56 94 SER A N 1
ATOM 794 C CA . SER A 1 94 ? -6.087 -10.894 11.542 1.00 93.56 94 SER A CA 1
ATOM 795 C C . SER A 1 94 ? -4.927 -10.597 10.597 1.00 93.56 94 SER A C 1
ATOM 797 O O . SER A 1 94 ? -4.959 -9.610 9.862 1.00 93.56 94 SER A O 1
ATOM 799 N N . SER A 1 95 ? -3.939 -11.490 10.578 1.00 94.12 95 SER A N 1
ATOM 800 C CA . SER A 1 95 ? -2.957 -11.567 9.496 1.00 94.12 95 SER A CA 1
ATOM 801 C C . SER A 1 95 ? -3.517 -12.231 8.242 1.00 94.12 95 SER A C 1
ATOM 803 O O . SER A 1 95 ? -2.791 -12.426 7.288 1.00 94.12 95 SER A O 1
ATOM 805 N N . GLU A 1 96 ? -4.763 -12.673 8.226 1.00 95.50 96 GLU A N 1
ATOM 806 C CA . GLU A 1 96 ? -5.388 -13.150 6.997 1.00 95.50 96 GLU A CA 1
ATOM 807 C C . GLU A 1 96 ? -6.040 -11.972 6.281 1.00 95.50 96 GLU A C 1
ATOM 809 O O . GLU A 1 96 ? -6.644 -11.104 6.920 1.00 95.50 96 GLU A O 1
ATOM 814 N N . ILE A 1 97 ? -5.910 -11.943 4.955 1.00 95.94 97 ILE A N 1
ATOM 815 C CA . ILE A 1 97 ? -6.595 -10.957 4.122 1.00 95.94 97 ILE A CA 1
ATOM 816 C C . ILE A 1 97 ? -8.112 -11.165 4.293 1.00 95.94 97 ILE A C 1
ATOM 818 O O . ILE A 1 97 ? -8.579 -12.299 4.156 1.00 95.94 97 ILE A O 1
ATOM 822 N N . PRO A 1 98 ? -8.888 -10.106 4.591 1.00 96.25 98 PRO A N 1
ATOM 823 C CA . PRO A 1 98 ? -10.337 -10.203 4.730 1.00 96.25 98 PRO A CA 1
ATOM 824 C C . PRO A 1 98 ? -11.007 -10.769 3.473 1.00 96.25 98 PRO A C 1
ATOM 826 O O . PRO A 1 98 ? -10.633 -10.423 2.354 1.00 96.25 98 PRO A O 1
ATOM 829 N N . GLU A 1 99 ? -12.037 -11.599 3.647 1.00 96.38 99 GLU A N 1
ATOM 830 C CA . GLU A 1 99 ? -12.746 -12.244 2.528 1.00 96.38 99 GLU A CA 1
ATOM 831 C C . GLU A 1 99 ? -13.359 -11.237 1.537 1.00 96.38 99 GLU A C 1
ATOM 833 O O . GLU A 1 99 ? -13.503 -11.528 0.350 1.00 96.38 99 GLU A O 1
ATOM 838 N N . ASP A 1 100 ? -13.720 -10.043 2.011 1.00 95.25 100 ASP A N 1
ATOM 839 C CA . ASP A 1 100 ? -14.316 -8.974 1.212 1.00 95.25 100 ASP A CA 1
ATOM 840 C C . ASP A 1 100 ? -13.285 -8.032 0.569 1.00 95.25 100 ASP A C 1
ATOM 842 O O . ASP A 1 100 ? -13.675 -7.133 -0.187 1.00 95.25 100 ASP A O 1
ATOM 846 N N . TYR A 1 101 ? -11.985 -8.249 0.809 1.00 97.00 101 TYR A N 1
ATOM 847 C CA . TYR A 1 101 ? -10.915 -7.356 0.370 1.00 97.00 101 TYR A CA 1
ATOM 848 C C . TYR A 1 101 ? -10.956 -7.082 -1.135 1.00 97.00 101 TYR A C 1
ATOM 850 O O . TYR A 1 101 ? -11.004 -5.923 -1.547 1.00 97.00 101 TYR A O 1
ATOM 858 N N . ASP A 1 102 ? -11.030 -8.124 -1.964 1.00 96.38 102 ASP A N 1
ATOM 859 C CA . ASP A 1 102 ? -11.042 -7.991 -3.426 1.00 96.38 102 ASP A CA 1
ATOM 860 C C . ASP A 1 102 ? -12.214 -7.142 -3.932 1.00 96.38 102 ASP A C 1
ATOM 862 O O . ASP A 1 102 ? -12.105 -6.397 -4.913 1.00 96.38 102 ASP A O 1
ATOM 866 N N . GLN A 1 103 ? -13.383 -7.295 -3.306 1.00 97.81 103 GLN A N 1
ATOM 867 C CA . GLN A 1 103 ? -14.575 -6.541 -3.674 1.00 97.81 103 GLN A CA 1
ATOM 868 C C . GLN A 1 103 ? -14.441 -5.084 -3.230 1.00 97.81 103 GLN A C 1
ATOM 870 O O . GLN A 1 103 ? -14.764 -4.170 -4.001 1.00 97.81 103 GLN A O 1
ATOM 875 N N . TRP A 1 104 ? -13.964 -4.875 -2.005 1.00 98.12 104 TRP A N 1
ATOM 876 C CA . TRP A 1 104 ? -13.706 -3.557 -1.452 1.00 98.12 104 TRP A CA 1
ATOM 877 C C . TRP A 1 104 ? -12.683 -2.789 -2.297 1.00 98.12 104 TRP A C 1
ATOM 879 O O . TRP A 1 104 ? -12.969 -1.667 -2.719 1.00 98.12 104 TRP A O 1
ATOM 889 N N . GLU A 1 105 ? -11.549 -3.405 -2.635 1.00 98.19 105 GLU A N 1
ATOM 890 C CA . GLU A 1 105 ? -10.453 -2.784 -3.382 1.00 98.19 105 GLU A CA 1
ATOM 891 C C . GLU A 1 105 ? -10.916 -2.341 -4.773 1.00 98.19 105 GLU A C 1
ATOM 893 O O . GLU A 1 105 ? -10.735 -1.183 -5.156 1.00 98.19 105 GLU A O 1
ATOM 898 N N . LYS A 1 106 ? -11.623 -3.208 -5.510 1.00 97.81 106 LYS A N 1
ATOM 899 C CA . LYS A 1 106 ? -12.209 -2.855 -6.818 1.00 97.81 106 LYS A CA 1
ATOM 900 C C . LYS A 1 106 ? -13.157 -1.661 -6.713 1.00 97.81 106 LYS A C 1
ATOM 902 O O . LYS A 1 106 ? -13.151 -0.776 -7.577 1.00 97.81 106 LYS A O 1
ATOM 907 N N . GLY A 1 107 ? -13.975 -1.624 -5.661 1.00 98.25 107 GLY A N 1
ATOM 908 C CA . GLY A 1 107 ? -14.856 -0.497 -5.364 1.00 98.25 107 GLY A CA 1
ATOM 909 C C . GLY A 1 107 ? -14.076 0.782 -5.057 1.00 98.25 107 GLY A C 1
ATOM 910 O O . GLY A 1 107 ? -14.406 1.850 -5.581 1.00 98.25 107 GLY A O 1
ATOM 911 N N . TYR A 1 108 ? -13.017 0.668 -4.258 1.00 98.12 108 TYR A N 1
ATOM 912 C CA . TYR A 1 108 ? -12.163 1.773 -3.842 1.00 98.12 108 TYR A CA 1
ATOM 913 C C . TYR A 1 108 ? -11.379 2.372 -5.014 1.00 98.12 108 TYR A C 1
ATOM 915 O O . TYR A 1 108 ? -11.425 3.588 -5.217 1.00 98.12 108 TYR A O 1
ATOM 923 N N . ILE A 1 109 ? -10.743 1.535 -5.839 1.00 98.25 109 ILE A N 1
ATOM 924 C CA . ILE A 1 109 ? -10.040 1.934 -7.066 1.00 98.25 109 ILE A CA 1
ATOM 925 C C . ILE A 1 109 ? -10.979 2.719 -7.981 1.00 98.25 109 ILE A C 1
ATOM 927 O O . ILE A 1 109 ? -10.648 3.819 -8.427 1.00 98.25 109 ILE A O 1
ATOM 931 N N . LYS A 1 110 ? -12.187 2.190 -8.222 1.00 98.12 110 LYS A N 1
ATOM 932 C CA . LYS A 1 110 ? -13.183 2.842 -9.081 1.00 98.12 110 LYS A CA 1
ATOM 933 C C . LYS A 1 110 ? -13.646 4.181 -8.509 1.00 98.12 110 LYS A C 1
ATOM 935 O O . LYS A 1 110 ? -13.744 5.154 -9.252 1.00 98.12 110 LYS A O 1
ATOM 940 N N . LYS A 1 111 ? -13.939 4.238 -7.207 1.00 97.94 111 LYS A N 1
ATOM 941 C CA . LYS A 1 111 ? -14.419 5.452 -6.529 1.00 97.94 111 LYS A CA 1
ATOM 942 C C . LYS A 1 111 ? -13.385 6.580 -6.562 1.00 97.94 111 LYS A C 1
ATOM 944 O O . LYS A 1 111 ? -13.772 7.737 -6.695 1.00 97.94 111 LYS A O 1
ATOM 949 N N . ASN A 1 112 ? -12.102 6.244 -6.450 1.00 96.50 112 ASN A N 1
ATOM 950 C CA . ASN A 1 112 ? -11.012 7.215 -6.346 1.00 96.50 112 ASN A CA 1
ATOM 951 C C . ASN A 1 112 ? -10.249 7.436 -7.665 1.00 96.50 112 ASN A C 1
ATOM 953 O O . ASN A 1 112 ? -9.289 8.199 -7.684 1.00 96.50 112 ASN A O 1
ATOM 957 N N . ASN A 1 113 ? -10.685 6.817 -8.771 1.00 97.00 113 ASN A N 1
ATOM 958 C CA . ASN A 1 113 ? -10.053 6.934 -10.090 1.00 97.00 113 ASN A CA 1
ATOM 959 C C . ASN A 1 113 ? -8.553 6.559 -10.079 1.00 97.00 113 ASN A C 1
ATOM 961 O O . ASN A 1 113 ? -7.715 7.274 -10.632 1.00 97.00 113 ASN A O 1
ATOM 965 N N . LEU A 1 114 ? -8.226 5.442 -9.422 1.00 97.69 114 LEU A N 1
ATOM 966 C CA . LEU A 1 114 ? -6.861 4.915 -9.310 1.00 97.69 114 LEU A CA 1
ATOM 967 C C . LEU A 1 114 ? -6.511 3.981 -10.482 1.00 97.69 114 LEU A C 1
ATOM 969 O O . LEU A 1 114 ? -7.371 3.602 -11.286 1.00 97.69 114 LEU A O 1
ATOM 973 N N . LYS A 1 115 ? -5.240 3.575 -10.582 1.00 98.00 115 LYS A N 1
ATOM 974 C CA . LYS A 1 115 ? -4.815 2.507 -11.499 1.00 98.00 115 LYS A CA 1
ATOM 975 C C . LYS A 1 115 ? -5.400 1.167 -11.049 1.00 98.00 115 LYS A C 1
ATOM 977 O O . LYS A 1 115 ? -5.711 0.968 -9.882 1.00 98.00 115 LYS A O 1
ATOM 982 N N . LYS A 1 116 ? -5.561 0.238 -11.997 1.00 96.44 116 LYS A N 1
ATOM 983 C CA . LYS A 1 116 ? -6.166 -1.080 -11.732 1.00 96.44 116 LYS A CA 1
ATOM 984 C C . LYS A 1 116 ? -5.325 -1.967 -10.813 1.00 96.44 116 LYS A C 1
ATOM 986 O O . LYS A 1 116 ? -5.884 -2.866 -10.206 1.00 96.44 116 LYS A O 1
ATOM 991 N N . VAL A 1 117 ? -4.014 -1.740 -10.784 1.00 96.31 117 VAL A N 1
ATOM 992 C CA . VAL A 1 117 ? -3.036 -2.493 -9.997 1.00 96.31 117 VAL A CA 1
ATOM 993 C C . VAL A 1 117 ? -1.977 -1.533 -9.464 1.00 96.31 117 VAL A C 1
ATOM 995 O O . VAL A 1 117 ? -1.651 -0.539 -10.126 1.00 96.31 117 VAL A O 1
ATOM 998 N N . SER A 1 118 ? -1.412 -1.841 -8.300 1.00 96.81 118 SER A N 1
ATOM 999 C CA . SER A 1 118 ? -0.282 -1.102 -7.727 1.00 96.81 118 SER A CA 1
ATOM 1000 C C . SER A 1 118 ? 1.012 -1.320 -8.504 1.00 96.81 118 SER A C 1
ATOM 1002 O O . SER A 1 118 ? 1.856 -0.429 -8.526 1.00 96.81 118 SER A O 1
ATOM 1004 N N . TYR A 1 119 ? 1.175 -2.463 -9.171 1.00 96.75 119 TYR A N 1
ATOM 1005 C CA . TYR A 1 119 ? 2.352 -2.778 -9.975 1.00 96.75 119 TYR A CA 1
ATOM 1006 C C . TYR A 1 119 ? 2.042 -3.780 -11.094 1.00 96.75 119 TYR A C 1
ATOM 1008 O O . TYR A 1 119 ? 1.041 -4.489 -11.039 1.00 96.75 119 TYR A O 1
ATOM 1016 N N . GLU A 1 120 ? 2.907 -3.831 -12.105 1.00 96.69 120 GLU A N 1
ATOM 1017 C CA . GLU A 1 120 ? 2.841 -4.782 -13.219 1.00 96.69 120 GLU A CA 1
ATOM 1018 C C . GLU A 1 120 ? 4.266 -5.131 -13.672 1.00 96.69 120 GLU A C 1
ATOM 1020 O O . GLU A 1 120 ? 5.030 -4.232 -14.037 1.00 96.69 120 GLU A O 1
ATOM 1025 N N . TYR A 1 121 ? 4.628 -6.417 -13.619 1.00 93.12 121 TYR A N 1
ATOM 1026 C CA . TYR A 1 121 ? 5.862 -6.930 -14.224 1.00 93.12 121 TYR A CA 1
ATOM 1027 C C . TYR A 1 121 ? 5.654 -7.070 -15.738 1.00 93.12 121 TYR A C 1
ATOM 1029 O O . TYR A 1 121 ? 4.607 -7.559 -16.168 1.00 93.12 121 TYR A O 1
ATOM 1037 N N . LEU A 1 122 ? 6.622 -6.598 -16.524 1.00 88.38 122 LEU A N 1
ATOM 1038 C CA . LEU A 1 122 ? 6.573 -6.502 -17.988 1.00 88.38 122 LEU A CA 1
ATOM 1039 C C . LEU A 1 122 ? 7.521 -7.494 -18.663 1.00 88.38 122 LEU A C 1
ATOM 1041 O O . LEU A 1 122 ? 8.658 -7.645 -18.159 1.00 88.38 122 LEU A O 1
#

pLDDT: mean 94.93, std 6.28, range [48.91, 98.38]

Sequence (122 aa):
MKQISDNLTFEDPNNREKVTFNKYTFLEILKGCIINYTDKDIFEAEELIKNSYLFSLPKSYDDVVFITHEHEYHWSMVIAYGENYWQNSKIKISSEIPEDYDQWEKGYIKKNNLKKVSYEYL

Secondary structure (DSSP, 8-state):
-TT--S-EEEE-TTT--EEEE-HHHHHHHHHHHHHHHSS--HHHHHHHHHHSGGGSPP-SHHHHHHHHTS-HHHHHHHHHH-TTGGG-TT----SSPPTTHHHHHHHHHHHHT--S-SEEE-

Radius of gyration: 14.66 Å; chains: 1; bounding box: 36×30×41 Å

Foldseek 3Di:
DVPAAFQDKAADPPPRKIKGFGLVLLLLLLLVLLVPQHPDDSVRSVVLSCPDPSVDDDDHPVSVCVVVVDDSNQVSQCSVQNPPNCPDPVRPDDPDDDPCSVVSSVVSCVVVVGDPDRMDID